Protein AF-A0A4Z2EQX3-F1 (afdb_monomer_lite)

pLDDT: mean 71.41, std 21.27, range [35.94, 96.69]

Foldseek 3Di:
DDDDDDDDDDDDDDDDDDDDDDDPDDDDPPPPPDDPPPCPPDDDDDPVRCVVVVVVVVVVAWDQDPVDRDIDHDDDDPDVVVVVVVD

Structure (mmCIF, N/CA/C/O backbone):
data_AF-A0A4Z2EQX3-F1
#
_entry.id   AF-A0A4Z2EQX3-F1
#
loop_
_atom_site.group_PDB
_atom_site.id
_atom_site.type_symbol
_atom_site.label_atom_id
_atom_site.label_alt_id
_atom_site.label_comp_id
_atom_site.label_asym_id
_atom_site.label_entity_id
_atom_site.label_seq_id
_atom_site.pdbx_PDB_ins_code
_atom_site.Cartn_x
_atom_site.Cartn_y
_atom_site.Cartn_z
_atom_site.occupancy
_atom_site.B_iso_or_equiv
_atom_site.auth_seq_id
_atom_site.auth_comp_id
_atom_site.auth_asym_id
_atom_site.auth_atom_id
_atom_site.pdbx_PDB_model_num
ATOM 1 N N . MET A 1 1 ? -29.201 53.217 30.768 1.00 42.31 1 MET A N 1
ATOM 2 C CA . MET A 1 1 ? -28.243 52.291 31.413 1.00 42.31 1 MET A CA 1
ATOM 3 C C . MET A 1 1 ? -27.336 51.770 30.314 1.00 42.31 1 MET A C 1
ATOM 5 O O . MET A 1 1 ? -27.848 51.126 29.410 1.00 42.31 1 MET A O 1
ATOM 9 N N . SER A 1 2 ? -26.052 52.128 30.324 1.00 41.41 2 SER A N 1
ATOM 10 C CA . SER A 1 2 ? -25.144 51.893 29.190 1.00 41.41 2 SER A CA 1
ATOM 11 C C . SER A 1 2 ? -24.113 50.821 29.544 1.00 41.41 2 SER A C 1
ATOM 13 O O . SER A 1 2 ? -23.400 50.971 30.533 1.00 41.41 2 SER A O 1
ATOM 15 N N . GLY A 1 3 ? -24.053 49.743 28.757 1.00 47.56 3 GLY A N 1
ATOM 16 C CA . GLY A 1 3 ? -23.067 48.667 28.911 1.00 47.56 3 GLY A CA 1
ATOM 17 C C . GLY A 1 3 ? -21.718 49.038 28.288 1.00 47.56 3 GLY A C 1
ATOM 18 O O . GLY A 1 3 ? -21.674 49.645 27.220 1.00 47.56 3 GLY A O 1
ATOM 19 N N . LEU A 1 4 ? -20.625 48.702 28.973 1.00 53.34 4 LEU A N 1
ATOM 20 C CA . LEU A 1 4 ? -19.269 49.158 28.652 1.00 53.34 4 LEU A CA 1
ATOM 21 C C . LEU A 1 4 ? -18.586 48.326 27.553 1.00 53.34 4 LEU A C 1
ATOM 23 O O . LEU A 1 4 ? -18.627 47.098 27.576 1.00 53.34 4 LEU A O 1
ATOM 27 N N . MET A 1 5 ? -17.855 49.004 26.661 1.00 44.62 5 MET A N 1
ATOM 28 C CA . MET A 1 5 ? -16.769 48.391 25.887 1.00 44.62 5 MET A CA 1
ATOM 29 C C . MET A 1 5 ? -15.493 48.368 26.738 1.00 44.62 5 MET A C 1
ATOM 31 O O . MET A 1 5 ? -15.164 49.372 27.370 1.00 44.62 5 MET A O 1
ATOM 35 N N . PHE A 1 6 ? -14.728 47.275 26.691 1.00 35.94 6 PHE A N 1
ATOM 36 C CA . PHE A 1 6 ? -13.406 47.192 27.319 1.00 35.94 6 PHE A CA 1
ATOM 37 C C . PHE A 1 6 ? -12.331 46.819 26.294 1.00 35.94 6 PHE A C 1
ATOM 39 O O . PHE A 1 6 ? -12.271 45.690 25.812 1.00 35.94 6 PHE A O 1
ATOM 46 N N . SER A 1 7 ? -11.454 47.776 25.991 1.00 48.59 7 SER A N 1
ATOM 47 C CA . SER A 1 7 ? -10.266 47.569 25.157 1.00 48.59 7 SER A CA 1
ATOM 48 C C . SER A 1 7 ? -9.067 47.192 26.025 1.00 48.59 7 SER A C 1
ATOM 50 O O . SER A 1 7 ? -8.549 48.030 26.763 1.00 48.59 7 SER A O 1
ATOM 52 N N . ALA A 1 8 ? -8.569 45.962 25.900 1.00 43.03 8 ALA A N 1
ATOM 53 C CA . ALA A 1 8 ? -7.342 45.533 26.568 1.00 43.03 8 ALA A CA 1
ATOM 54 C C . ALA A 1 8 ? -6.097 45.964 25.771 1.00 43.03 8 ALA A C 1
ATOM 56 O O . ALA A 1 8 ? -5.574 45.220 24.943 1.00 43.03 8 ALA A O 1
ATOM 57 N N . ARG A 1 9 ? -5.596 47.178 26.034 1.00 43.72 9 ARG A N 1
ATOM 58 C CA . ARG A 1 9 ? -4.260 47.610 25.594 1.00 43.72 9 ARG A CA 1
ATOM 59 C C . ARG A 1 9 ? -3.261 47.332 26.719 1.00 43.72 9 ARG A C 1
ATOM 61 O O . ARG A 1 9 ? -3.102 48.160 27.609 1.00 43.72 9 ARG A O 1
ATOM 68 N N . THR A 1 10 ? -2.584 46.188 26.672 1.00 41.56 10 THR A N 1
ATOM 69 C CA . THR A 1 10 ? -1.402 45.932 27.510 1.00 41.56 10 THR A CA 1
ATOM 70 C C . THR A 1 10 ? -0.137 46.205 26.696 1.00 41.56 10 THR A C 1
ATOM 72 O O . THR A 1 10 ? 0.001 45.767 25.556 1.00 41.56 10 THR A O 1
ATOM 75 N N . SER A 1 11 ? 0.737 47.031 27.265 1.00 36.56 11 SER A N 1
ATOM 76 C CA . SER A 1 11 ? 1.952 47.563 26.654 1.00 36.56 11 SER A CA 1
ATOM 77 C C . SER A 1 11 ? 3.125 47.229 27.565 1.00 36.56 11 SER A C 1
ATOM 79 O O . SER A 1 11 ? 3.143 47.675 28.711 1.00 36.56 11 SER A O 1
ATOM 81 N N . SER A 1 12 ? 4.135 46.536 27.042 1.00 43.66 12 SER A N 1
ATOM 82 C CA . SER A 1 12 ? 5.420 46.331 27.716 1.00 43.66 12 SER A CA 1
ATOM 83 C C . SER A 1 12 ? 6.573 46.781 26.814 1.00 43.66 12 SER A C 1
ATOM 85 O O . SER A 1 12 ? 7.225 45.980 26.149 1.00 43.66 12 SER A O 1
ATOM 87 N N . SER A 1 13 ? 6.803 48.094 26.790 1.00 45.16 13 SER A N 1
ATOM 88 C CA . SER A 1 13 ? 8.002 48.731 26.231 1.00 45.16 13 SER A CA 1
ATOM 89 C C . SER A 1 13 ? 9.165 48.639 27.220 1.00 45.16 13 SER A C 1
ATOM 91 O O . SER A 1 13 ? 8.990 49.146 28.319 1.00 45.16 13 SER A O 1
ATOM 93 N N . TRP A 1 14 ? 10.339 48.146 26.803 1.00 44.56 14 TRP A N 1
ATOM 94 C CA . TRP A 1 14 ? 11.689 48.445 27.342 1.00 44.56 14 TRP A CA 1
ATOM 95 C C . TRP A 1 14 ? 12.745 48.052 26.262 1.00 44.56 14 TRP A C 1
ATOM 97 O O . TRP A 1 14 ? 12.405 47.294 25.355 1.00 44.56 14 TRP A O 1
ATOM 107 N N . PRO A 1 15 ? 13.979 48.600 26.240 1.00 48.06 15 PRO A N 1
ATOM 108 C CA . PRO A 1 15 ? 14.222 49.947 25.730 1.00 48.06 15 PRO A CA 1
ATOM 109 C C . PRO A 1 15 ? 15.326 50.019 24.647 1.00 48.06 15 PRO A C 1
ATOM 111 O O . PRO A 1 15 ? 16.035 49.065 24.338 1.00 48.06 15 PRO A O 1
ATOM 114 N N . LEU A 1 16 ? 15.490 51.214 24.077 1.00 44.06 16 LEU A N 1
ATOM 115 C CA . LEU A 1 16 ? 16.390 51.518 22.963 1.00 44.06 16 LEU A CA 1
ATOM 116 C C . LEU A 1 16 ? 17.885 51.538 23.377 1.00 44.06 16 LEU A C 1
ATOM 118 O O . LEU A 1 16 ? 18.329 52.472 24.043 1.00 44.06 16 LEU A O 1
ATOM 122 N N . GLY A 1 17 ? 18.683 50.562 22.929 1.00 44.69 17 GLY A N 1
ATOM 123 C CA . GLY A 1 17 ? 20.144 50.529 23.120 1.00 44.69 17 GLY A CA 1
ATOM 124 C C . GLY A 1 17 ? 20.915 51.231 21.992 1.00 44.69 17 GLY A C 1
ATOM 125 O O . GLY A 1 17 ? 20.850 50.812 20.839 1.00 44.69 17 GLY A O 1
ATOM 126 N N . ARG A 1 18 ? 21.648 52.308 22.305 1.00 47.03 18 ARG A N 1
ATOM 127 C CA . ARG A 1 18 ? 22.341 53.177 21.328 1.00 47.03 18 ARG A CA 1
ATOM 128 C C . ARG A 1 18 ? 23.606 53.788 21.942 1.00 47.03 18 ARG A C 1
ATOM 130 O O . ARG A 1 18 ? 23.536 54.219 23.084 1.00 47.03 18 ARG A O 1
ATOM 137 N N . LEU A 1 19 ? 24.750 53.932 21.266 1.00 47.25 19 LEU A N 1
ATOM 138 C CA . LEU A 1 19 ? 25.249 53.455 19.955 1.00 47.25 19 LEU A CA 1
ATOM 139 C C . LEU A 1 19 ? 26.712 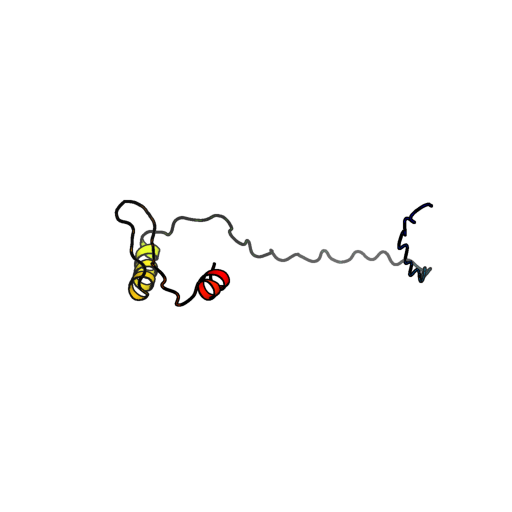52.993 20.156 1.00 47.25 19 LEU A C 1
ATOM 141 O O . LEU A 1 19 ? 27.294 53.378 21.166 1.00 47.25 19 LEU A O 1
ATOM 145 N N . LEU A 1 20 ? 27.345 52.341 19.160 1.00 44.78 20 LEU A N 1
ATOM 146 C CA . LEU A 1 20 ? 28.593 52.846 18.531 1.00 44.78 20 LEU A CA 1
ATOM 147 C C . LEU A 1 20 ? 29.225 51.900 17.479 1.00 44.78 20 LEU A C 1
ATOM 149 O O . LEU A 1 20 ? 29.448 50.723 17.722 1.00 44.78 20 LEU A O 1
ATOM 153 N N . ARG A 1 21 ? 29.678 52.525 16.378 1.00 42.28 21 ARG A N 1
ATOM 154 C CA . ARG A 1 21 ? 30.978 52.278 15.711 1.00 42.28 21 ARG A CA 1
ATOM 155 C C . ARG A 1 21 ? 31.194 50.997 14.875 1.00 42.28 21 ARG A C 1
ATOM 157 O O . ARG A 1 21 ? 31.933 50.101 15.252 1.00 42.28 21 ARG A O 1
ATOM 164 N N . ARG A 1 22 ? 30.757 51.096 13.612 1.00 44.53 22 ARG A N 1
ATOM 165 C CA . ARG A 1 22 ? 31.627 51.055 12.408 1.00 44.53 22 ARG A CA 1
ATOM 166 C C . ARG A 1 22 ? 32.786 50.034 12.415 1.00 44.53 22 ARG A C 1
ATOM 168 O O . ARG A 1 22 ? 33.911 50.374 12.779 1.00 44.53 22 ARG A O 1
ATOM 175 N N . SER A 1 23 ? 32.546 48.893 11.776 1.00 50.50 23 SER A N 1
ATOM 176 C CA . SER A 1 23 ? 33.562 48.113 11.055 1.00 50.50 23 SER A CA 1
ATOM 177 C C . SER A 1 23 ? 32.923 47.411 9.851 1.00 50.50 23 SER A C 1
ATOM 179 O O . SER A 1 23 ? 32.367 46.323 9.945 1.00 50.50 23 SER A O 1
ATOM 181 N N . SER A 1 24 ? 32.994 48.060 8.689 1.00 54.44 24 SER A N 1
ATOM 182 C CA . SER A 1 24 ? 32.665 47.451 7.400 1.00 54.44 24 SER A CA 1
ATOM 183 C C . SER A 1 24 ? 33.790 46.498 6.986 1.00 54.44 24 SER A C 1
ATOM 185 O O . SER A 1 24 ? 34.734 46.908 6.312 1.00 54.44 24 SER A O 1
ATOM 187 N N . ALA A 1 25 ? 33.697 45.242 7.416 1.00 57.38 25 ALA A N 1
ATOM 188 C CA . ALA A 1 25 ? 34.471 44.138 6.864 1.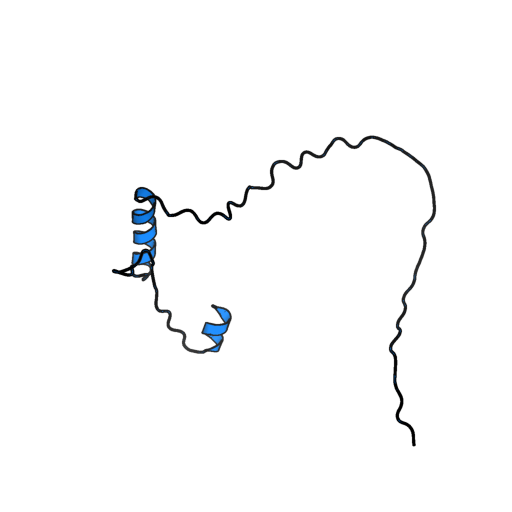00 57.38 25 ALA A CA 1
ATOM 189 C C . ALA A 1 25 ? 33.540 43.307 5.964 1.00 57.38 25 ALA A C 1
ATOM 191 O O . ALA A 1 25 ? 32.443 42.961 6.414 1.00 57.38 25 ALA A O 1
ATOM 192 N N . PRO A 1 26 ? 33.917 42.994 4.711 1.00 51.47 26 PRO A N 1
ATOM 193 C CA . PRO A 1 26 ? 33.131 42.079 3.900 1.00 51.47 26 PRO A CA 1
ATOM 194 C C . PRO A 1 26 ? 33.213 40.690 4.534 1.00 51.47 26 PRO A C 1
ATOM 196 O O . PRO A 1 26 ? 34.281 40.080 4.581 1.00 51.47 26 PRO A O 1
ATOM 199 N N . LEU A 1 27 ? 32.081 40.198 5.040 1.00 55.44 27 LEU A N 1
ATOM 200 C CA . LEU A 1 27 ? 31.952 38.786 5.378 1.00 55.44 27 LEU A CA 1
ATOM 201 C C . LEU A 1 27 ? 32.215 37.978 4.096 1.00 55.44 27 LEU A C 1
ATOM 203 O O . LEU A 1 27 ? 31.711 38.372 3.037 1.00 55.44 27 LEU A O 1
ATOM 207 N N . PRO A 1 28 ? 32.981 36.872 4.149 1.00 53.16 28 PRO A N 1
ATOM 208 C CA . PRO A 1 28 ? 33.039 35.972 3.008 1.00 53.16 28 PRO A CA 1
ATOM 209 C C . PRO A 1 28 ? 31.606 35.523 2.699 1.00 53.16 28 PRO A C 1
ATOM 211 O O . PRO A 1 28 ? 30.831 35.318 3.641 1.00 53.16 28 PRO A O 1
ATOM 214 N N . PRO A 1 29 ? 31.219 35.368 1.420 1.00 54.81 29 PRO A N 1
ATOM 215 C CA . PRO A 1 29 ? 29.935 34.771 1.113 1.00 54.81 29 PRO A CA 1
ATOM 216 C C . PRO A 1 29 ? 29.938 33.383 1.743 1.00 54.81 29 PRO A C 1
ATOM 218 O O . PRO A 1 29 ? 30.716 32.514 1.340 1.00 54.81 29 PRO A O 1
ATOM 221 N N . LEU A 1 30 ? 29.090 33.194 2.757 1.00 50.28 30 LEU A N 1
ATOM 222 C CA . LEU A 1 30 ? 28.737 31.865 3.216 1.00 50.28 30 LEU A CA 1
ATOM 223 C C . LEU A 1 30 ? 28.194 31.162 1.979 1.00 50.28 30 LEU A C 1
ATOM 225 O O . LEU A 1 30 ? 27.116 31.506 1.490 1.00 50.28 30 LEU A O 1
ATOM 229 N N . ARG A 1 31 ? 28.985 30.230 1.438 1.00 52.69 31 ARG A N 1
ATOM 230 C CA . ARG A 1 31 ? 28.470 29.252 0.494 1.00 52.69 31 ARG A CA 1
ATOM 231 C C . ARG A 1 31 ? 27.322 28.587 1.230 1.00 52.69 31 ARG A C 1
ATOM 233 O O . ARG A 1 31 ? 27.534 27.861 2.196 1.00 52.69 31 ARG A O 1
ATOM 240 N N . ILE A 1 32 ? 26.105 28.901 0.800 1.00 56.72 32 ILE A N 1
ATOM 241 C CA . ILE A 1 32 ? 24.961 28.048 1.065 1.00 56.72 32 ILE A CA 1
ATOM 242 C C . ILE A 1 32 ? 25.239 26.829 0.197 1.00 56.72 32 ILE A C 1
ATOM 244 O O . ILE A 1 32 ? 24.842 26.778 -0.968 1.00 56.72 32 ILE A O 1
ATOM 248 N N . ASP A 1 33 ? 26.049 25.920 0.745 1.00 51.97 33 ASP A N 1
ATOM 249 C CA . ASP A 1 33 ? 26.274 24.614 0.156 1.00 51.97 33 ASP A CA 1
ATOM 250 C C . ASP A 1 33 ? 24.899 24.008 -0.067 1.00 51.97 33 ASP A C 1
ATOM 252 O O . ASP A 1 33 ? 24.036 24.056 0.814 1.00 51.97 33 ASP A O 1
ATOM 256 N N . HIS A 1 34 ? 24.697 23.576 -1.309 1.00 58.66 34 HIS A N 1
ATOM 257 C CA . HIS A 1 34 ? 23.407 23.292 -1.912 1.00 58.66 34 HIS A CA 1
ATOM 258 C C . HIS A 1 34 ? 22.432 22.691 -0.901 1.00 58.66 34 HIS A C 1
ATOM 260 O O . HIS A 1 34 ? 22.610 21.549 -0.471 1.00 58.66 34 HIS A O 1
ATOM 266 N N . ALA A 1 35 ? 21.390 23.460 -0.549 1.00 60.16 35 ALA A N 1
ATOM 267 C CA . ALA A 1 35 ? 20.233 22.895 0.129 1.00 60.16 35 ALA A CA 1
ATOM 268 C C . ALA A 1 35 ? 19.844 21.635 -0.656 1.00 60.16 35 ALA A C 1
ATOM 270 O O . ALA A 1 35 ? 19.782 21.720 -1.891 1.00 60.16 35 ALA A O 1
ATOM 271 N N . PRO A 1 36 ? 19.675 20.472 0.004 1.00 59.94 36 PRO A N 1
ATOM 272 C CA . PRO A 1 36 ? 19.408 19.237 -0.710 1.00 59.94 36 PRO A CA 1
ATOM 273 C C . PRO A 1 36 ? 18.202 19.497 -1.596 1.00 59.94 36 PRO A C 1
ATOM 275 O O . PRO A 1 36 ? 17.166 19.945 -1.100 1.00 59.94 36 PRO A O 1
ATOM 278 N N . ASN A 1 37 ? 18.363 19.282 -2.904 1.00 56.34 37 ASN A N 1
ATOM 279 C CA . ASN A 1 37 ? 17.254 19.388 -3.834 1.00 56.34 37 ASN A CA 1
ATOM 280 C C . ASN A 1 37 ? 16.269 18.285 -3.447 1.00 56.34 37 ASN A C 1
ATOM 282 O O . ASN A 1 37 ? 16.425 17.133 -3.854 1.00 56.34 37 ASN A O 1
ATOM 286 N N . MET A 1 38 ? 15.320 18.625 -2.576 1.00 62.69 38 MET A N 1
ATOM 287 C CA . MET A 1 38 ? 14.253 17.740 -2.153 1.00 62.69 38 MET A CA 1
ATOM 288 C C . MET A 1 38 ? 13.339 17.621 -3.357 1.00 62.69 38 MET A C 1
ATOM 290 O O . MET A 1 38 ? 12.412 18.416 -3.512 1.00 62.69 38 MET A O 1
ATOM 294 N N . SER A 1 39 ? 13.701 16.679 -4.234 1.00 58.75 39 SER A N 1
ATOM 295 C CA . SER A 1 39 ? 13.051 16.374 -5.502 1.00 58.75 39 SER A CA 1
ATOM 296 C C . SER A 1 39 ? 11.574 16.123 -5.244 1.00 58.75 39 SER A C 1
ATOM 298 O O . SER A 1 39 ? 11.157 15.003 -4.966 1.00 58.75 39 SER A O 1
ATOM 300 N N . SER A 1 40 ? 10.803 17.206 -5.287 1.00 60.12 40 SER A N 1
ATOM 301 C CA . SER A 1 40 ? 9.361 17.213 -5.048 1.00 60.12 40 SER A CA 1
ATOM 302 C C . SER A 1 40 ? 8.604 16.755 -6.295 1.00 60.12 40 SER A C 1
ATOM 304 O O . SER A 1 40 ? 7.396 16.544 -6.247 1.00 60.12 40 SER A O 1
ATOM 306 N N . ASP A 1 41 ? 9.334 16.556 -7.394 1.00 69.00 41 ASP A N 1
ATOM 307 C CA . ASP A 1 41 ? 8.864 15.914 -8.605 1.00 69.00 41 ASP A CA 1
ATOM 308 C C . ASP A 1 41 ? 8.633 14.424 -8.327 1.00 69.00 41 ASP A C 1
ATOM 310 O O . ASP A 1 41 ? 9.565 13.620 -8.196 1.00 69.00 41 ASP A O 1
ATOM 314 N N . SER A 1 42 ? 7.354 14.064 -8.234 1.00 71.44 42 SER A N 1
ATOM 315 C CA . SER A 1 42 ? 6.888 12.684 -8.183 1.00 71.44 42 SER A CA 1
ATOM 316 C C . SER A 1 42 ? 7.246 11.977 -9.491 1.00 71.44 42 SER A C 1
ATOM 318 O O . SER A 1 42 ? 6.559 12.133 -10.504 1.00 71.44 42 SER A O 1
ATOM 320 N N . HIS A 1 43 ? 8.331 11.209 -9.478 1.00 78.62 43 HIS A N 1
ATOM 321 C CA . HIS A 1 43 ? 8.715 10.357 -10.595 1.00 78.62 43 HIS A CA 1
ATOM 322 C C . HIS A 1 43 ? 7.955 9.029 -10.529 1.00 78.62 43 HIS A C 1
ATOM 324 O O . HIS A 1 43 ? 7.760 8.460 -9.455 1.00 78.62 43 HIS A O 1
ATOM 330 N N . TRP A 1 44 ? 7.549 8.516 -11.690 1.00 81.06 44 TRP A N 1
ATOM 331 C CA . TRP A 1 44 ? 7.089 7.135 -11.801 1.00 81.06 44 TRP A CA 1
ATOM 332 C C . TRP A 1 44 ? 8.233 6.189 -11.433 1.00 81.06 44 TRP A C 1
ATOM 334 O O . TRP A 1 44 ? 9.374 6.406 -11.850 1.00 81.06 44 TRP A O 1
ATOM 344 N N . LEU A 1 45 ? 7.932 5.140 -10.665 1.00 81.38 45 LEU A N 1
ATOM 345 C CA . LEU A 1 45 ? 8.924 4.121 -10.331 1.00 81.38 45 LEU A CA 1
ATOM 346 C C . LEU A 1 45 ? 9.385 3.404 -11.612 1.00 81.38 45 LEU A C 1
ATOM 348 O O . LEU A 1 45 ? 8.535 2.923 -12.369 1.00 81.38 45 LEU A O 1
ATOM 352 N N . PRO A 1 46 ? 10.703 3.286 -11.863 1.00 83.69 46 PRO A N 1
ATOM 353 C CA . PRO A 1 46 ? 11.214 2.458 -12.947 1.00 83.69 46 PRO A CA 1
ATOM 354 C C . PRO A 1 46 ? 10.722 1.007 -12.800 1.00 83.69 46 PRO A C 1
ATOM 356 O O . PRO A 1 46 ? 10.665 0.509 -11.673 1.00 83.69 46 PRO A O 1
ATOM 359 N N . PRO A 1 47 ? 10.428 0.282 -13.899 1.00 77.62 47 PRO A N 1
ATOM 360 C CA . PRO A 1 47 ? 9.919 -1.090 -13.818 1.00 77.62 47 PRO A CA 1
ATOM 361 C C . PRO A 1 47 ? 10.798 -2.041 -12.990 1.00 77.62 47 PRO A C 1
ATOM 363 O O . PRO A 1 47 ? 10.276 -2.891 -12.281 1.00 77.62 47 PRO A O 1
ATOM 366 N N . ALA A 1 48 ? 12.124 -1.859 -13.020 1.00 81.50 48 ALA A N 1
ATOM 367 C CA . ALA A 1 48 ? 13.065 -2.671 -12.247 1.00 81.50 48 ALA A CA 1
ATOM 368 C C . ALA A 1 48 ? 12.960 -2.450 -10.723 1.00 81.50 48 ALA A C 1
ATOM 370 O O . ALA A 1 48 ? 13.047 -3.405 -9.953 1.00 81.50 48 ALA A O 1
ATOM 371 N N . ASP A 1 49 ? 12.743 -1.207 -10.284 1.00 83.56 49 ASP A N 1
ATOM 372 C CA . ASP A 1 49 ? 12.632 -0.867 -8.859 1.00 83.56 49 ASP A CA 1
ATOM 373 C C . ASP A 1 49 ? 11.218 -1.128 -8.317 1.00 83.56 49 ASP A C 1
ATOM 375 O O . ASP A 1 49 ? 11.042 -1.383 -7.120 1.00 83.56 49 ASP A O 1
ATOM 379 N N . ARG A 1 50 ? 10.215 -1.091 -9.208 1.00 88.00 50 ARG A N 1
ATOM 380 C CA . ARG A 1 50 ? 8.809 -1.393 -8.922 1.00 88.00 50 ARG A CA 1
ATOM 381 C C . ARG A 1 50 ? 8.658 -2.778 -8.302 1.00 88.00 50 ARG A C 1
ATOM 383 O O . ARG A 1 50 ? 8.136 -2.875 -7.197 1.00 88.00 50 ARG A O 1
ATOM 390 N N . ASP A 1 51 ? 9.129 -3.830 -8.971 1.00 85.69 51 ASP A N 1
ATOM 391 C CA . ASP A 1 51 ? 8.857 -5.216 -8.560 1.00 85.69 51 ASP A CA 1
ATOM 392 C C . ASP A 1 51 ? 9.392 -5.525 -7.154 1.00 85.69 51 ASP A C 1
ATOM 394 O O . ASP A 1 51 ? 8.693 -6.126 -6.333 1.00 85.69 51 ASP A O 1
ATOM 398 N N . GLN A 1 52 ? 10.600 -5.049 -6.840 1.00 87.06 52 GLN A N 1
ATOM 399 C CA . GLN A 1 52 ? 11.224 -5.236 -5.530 1.00 87.06 52 GLN A CA 1
ATOM 400 C C . GLN A 1 52 ? 10.470 -4.489 -4.414 1.00 87.06 52 GLN A C 1
ATOM 402 O O . GLN A 1 52 ? 10.268 -5.040 -3.327 1.00 87.06 52 GLN A O 1
ATOM 407 N N . GLN A 1 53 ? 10.025 -3.254 -4.669 1.00 85.81 53 GLN A N 1
ATOM 408 C CA . GLN A 1 53 ? 9.265 -2.462 -3.694 1.00 85.81 53 GLN A CA 1
ATOM 409 C C . GLN A 1 53 ? 7.840 -3.001 -3.510 1.00 85.81 53 GLN A C 1
ATOM 411 O O . GLN A 1 53 ? 7.391 -3.206 -2.379 1.00 85.81 53 GLN A O 1
ATOM 416 N N . VAL A 1 54 ? 7.152 -3.309 -4.61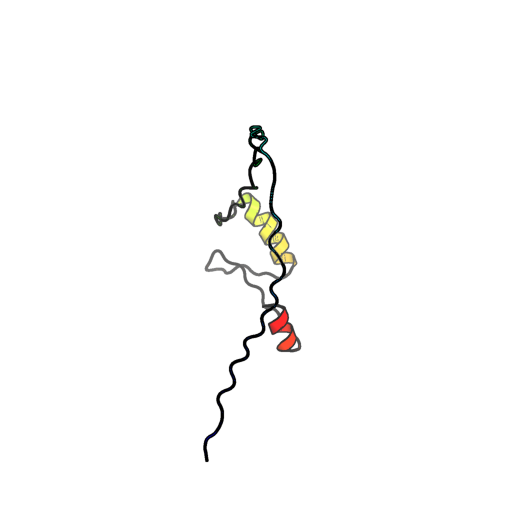1 1.00 89.38 54 VAL A N 1
ATOM 417 C CA . VAL A 1 54 ? 5.803 -3.890 -4.615 1.00 89.38 54 VAL A CA 1
ATOM 418 C C . VAL A 1 54 ? 5.800 -5.261 -3.940 1.00 89.38 54 VAL A C 1
ATOM 420 O O . VAL A 1 54 ? 4.889 -5.545 -3.169 1.00 89.38 54 VAL A O 1
ATOM 423 N N . MET A 1 55 ? 6.835 -6.092 -4.112 1.00 90.94 55 MET A N 1
ATOM 424 C CA . MET A 1 55 ? 6.972 -7.350 -3.367 1.00 90.94 55 MET A CA 1
ATOM 425 C C . MET A 1 55 ? 6.980 -7.136 -1.843 1.00 90.94 55 MET A C 1
ATOM 427 O O . MET A 1 55 ? 6.261 -7.841 -1.130 1.00 90.94 55 MET A O 1
ATOM 431 N N . GLY A 1 56 ? 7.729 -6.149 -1.339 1.00 92.69 56 GLY A N 1
ATOM 432 C CA . GLY A 1 56 ? 7.733 -5.804 0.089 1.00 92.69 56 GLY A CA 1
ATOM 433 C C . GLY A 1 56 ? 6.377 -5.280 0.578 1.00 92.69 56 GLY A C 1
ATOM 434 O O . GLY A 1 56 ? 5.899 -5.663 1.649 1.00 92.69 56 GLY A O 1
ATOM 435 N N . LEU A 1 57 ? 5.709 -4.461 -0.236 1.00 93.94 57 LEU A N 1
ATOM 436 C CA . LEU A 1 57 ? 4.378 -3.935 0.072 1.00 93.94 57 LEU A CA 1
ATOM 437 C C . LEU A 1 57 ? 3.333 -5.064 0.107 1.00 93.94 57 LEU A C 1
ATOM 439 O O . LEU A 1 57 ? 2.608 -5.170 1.101 1.00 93.94 57 LEU A O 1
ATOM 443 N N . ARG A 1 58 ? 3.336 -5.978 -0.874 1.00 92.56 58 ARG A N 1
ATOM 444 C CA . ARG A 1 58 ? 2.496 -7.191 -0.898 1.00 92.56 58 ARG A CA 1
ATOM 445 C C . ARG A 1 58 ? 2.711 -8.074 0.331 1.00 92.56 58 ARG A C 1
ATOM 447 O O . ARG A 1 58 ? 1.738 -8.475 0.962 1.00 92.56 58 ARG A O 1
ATOM 454 N N . ALA A 1 59 ? 3.960 -8.294 0.749 1.00 93.44 59 ALA A N 1
ATOM 455 C CA . ALA A 1 59 ? 4.268 -9.050 1.970 1.00 93.44 59 ALA A CA 1
ATOM 456 C C . ALA A 1 59 ? 3.690 -8.408 3.250 1.00 93.44 59 ALA A C 1
ATOM 458 O O . ALA A 1 59 ? 3.353 -9.111 4.199 1.00 93.44 59 ALA A O 1
ATOM 459 N N . SER A 1 60 ? 3.523 -7.081 3.269 1.00 94.31 60 SER A N 1
ATOM 460 C CA . SER A 1 60 ? 2.861 -6.359 4.366 1.00 94.31 60 SER A CA 1
ATOM 461 C C . SER A 1 60 ? 1.338 -6.202 4.197 1.00 94.31 60 SER A C 1
ATOM 463 O O . SER A 1 60 ? 0.709 -5.518 5.008 1.00 94.31 60 SER A O 1
ATOM 465 N N . GLY A 1 61 ? 0.732 -6.814 3.174 1.00 94.19 61 GLY A N 1
ATOM 466 C CA . GLY A 1 61 ? -0.715 -6.806 2.932 1.00 94.19 61 GLY A CA 1
ATOM 467 C C . GLY A 1 61 ? -1.247 -5.627 2.109 1.00 94.19 61 GLY A C 1
ATOM 468 O O . GLY A 1 61 ? -2.414 -5.280 2.262 1.00 94.19 61 GLY A O 1
ATOM 469 N N . TRP A 1 62 ? -0.419 -4.987 1.277 1.00 96.69 62 TRP A N 1
ATOM 470 C CA . TRP A 1 62 ? -0.921 -4.141 0.182 1.00 96.69 62 TRP A CA 1
ATOM 471 C C . TRP A 1 62 ? -1.294 -4.997 -1.032 1.00 96.69 62 TRP A C 1
ATOM 473 O O . TRP A 1 62 ? -0.695 -6.045 -1.268 1.00 96.69 62 TRP A O 1
ATOM 483 N N . VAL A 1 63 ? -2.258 -4.531 -1.820 1.00 94.62 63 VAL A N 1
ATOM 484 C CA . VAL A 1 63 ? -2.776 -5.215 -3.010 1.00 94.62 63 VAL A CA 1
ATOM 485 C C . VAL A 1 63 ? -2.723 -4.256 -4.199 1.00 94.62 63 VAL A C 1
ATOM 487 O O . VAL A 1 63 ? -3.026 -3.072 -4.057 1.00 94.62 63 VAL A O 1
ATOM 490 N N . GLU A 1 64 ? -2.307 -4.749 -5.363 1.00 93.06 64 GLU A N 1
ATOM 491 C CA . GLU A 1 64 ? -2.290 -3.983 -6.616 1.00 93.06 64 GLU A CA 1
ATOM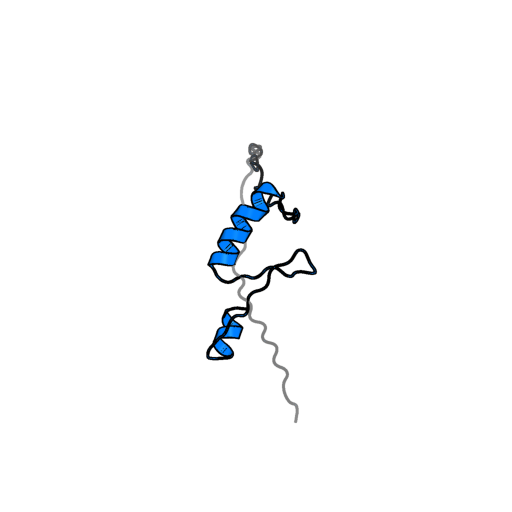 492 C C . GLU A 1 64 ? -3.705 -3.838 -7.192 1.00 93.06 64 GLU A C 1
ATOM 494 O O . GLU A 1 64 ? -4.522 -4.753 -7.099 1.00 93.06 64 GLU A O 1
ATOM 499 N N . VAL A 1 65 ? -4.006 -2.679 -7.780 1.00 93.12 65 VAL A N 1
ATOM 500 C CA . VAL A 1 65 ? -5.294 -2.416 -8.433 1.00 93.12 65 VAL A CA 1
ATOM 501 C C . VAL A 1 65 ? -5.210 -2.862 -9.893 1.00 93.12 65 VAL A C 1
ATOM 503 O O . VAL A 1 65 ? -4.483 -2.262 -10.671 1.00 93.12 65 VAL A O 1
ATOM 506 N N . GLU A 1 66 ? -5.977 -3.878 -10.294 1.00 88.62 66 GLU A N 1
ATOM 507 C CA . GLU A 1 66 ? -5.874 -4.482 -11.640 1.00 88.62 66 GLU A CA 1
ATOM 508 C C . GLU A 1 66 ? -6.051 -3.475 -12.796 1.00 88.62 66 GLU A C 1
ATOM 510 O O . GLU A 1 66 ? -5.422 -3.605 -13.843 1.00 88.62 66 GLU A O 1
ATOM 515 N N . GLU A 1 67 ? -6.880 -2.444 -12.605 1.00 91.81 67 GLU A N 1
ATOM 516 C CA . GLU A 1 67 ? -7.213 -1.450 -13.636 1.00 91.81 67 GLU A CA 1
ATOM 517 C C . GLU A 1 67 ? -6.336 -0.181 -13.616 1.00 91.81 67 GLU A C 1
ATOM 519 O O . GLU A 1 67 ? -6.538 0.713 -14.444 1.00 91.81 67 GLU A O 1
ATOM 524 N N . ARG A 1 68 ? -5.425 -0.013 -12.642 1.00 91.50 68 ARG A N 1
ATOM 525 C CA . ARG A 1 68 ? -4.712 1.262 -12.415 1.00 91.50 68 ARG A CA 1
ATOM 526 C C . ARG A 1 68 ? -3.304 1.046 -1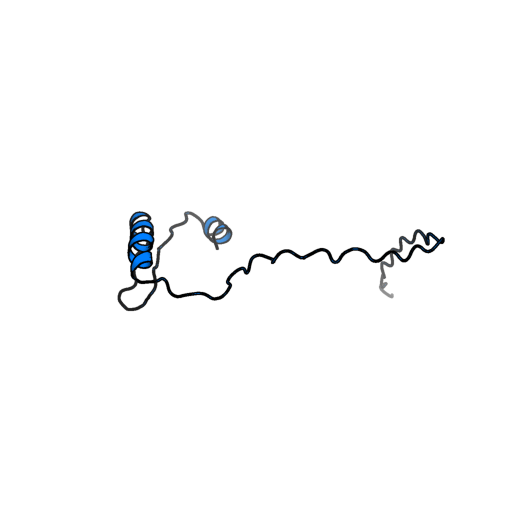1.886 1.00 91.50 68 ARG A C 1
ATOM 528 O O . ARG A 1 68 ? -3.072 0.144 -11.096 1.00 91.50 68 ARG A O 1
ATOM 535 N N . ASP A 1 69 ? -2.389 1.962 -12.201 1.00 89.25 69 ASP A N 1
ATOM 536 C CA . ASP A 1 69 ? -1.086 1.983 -11.532 1.00 89.25 69 ASP A CA 1
ATOM 537 C C . ASP A 1 69 ? -1.203 2.544 -10.101 1.00 89.25 69 ASP A C 1
ATOM 539 O O . ASP A 1 69 ? -0.920 3.712 -9.828 1.00 89.25 69 ASP A O 1
ATOM 543 N N . ALA A 1 70 ? -1.744 1.718 -9.207 1.00 91.50 70 ALA A N 1
ATOM 544 C CA . ALA A 1 70 ? -2.020 2.036 -7.817 1.00 91.50 70 ALA A CA 1
ATOM 545 C C . ALA A 1 70 ? -2.007 0.768 -6.950 1.00 91.50 70 ALA A C 1
ATOM 547 O O . ALA A 1 70 ? -2.239 -0.347 -7.420 1.00 91.50 70 ALA A O 1
ATOM 548 N N . ILE A 1 71 ? -1.801 0.967 -5.651 1.00 93.94 71 ILE A N 1
ATOM 549 C CA . ILE A 1 71 ? -1.949 -0.060 -4.619 1.00 93.94 71 ILE A CA 1
ATOM 550 C C . ILE A 1 71 ? -2.958 0.406 -3.571 1.00 93.94 71 ILE A C 1
ATOM 552 O O . ILE A 1 71 ? -3.079 1.603 -3.305 1.00 93.94 71 ILE A O 1
ATOM 556 N N . PHE A 1 72 ? -3.656 -0.535 -2.944 1.00 94.75 72 PHE A N 1
ATOM 557 C CA . PHE A 1 72 ? -4.551 -0.269 -1.824 1.00 94.75 72 PHE A CA 1
ATOM 558 C C . PHE A 1 72 ? -4.252 -1.192 -0.644 1.00 94.75 72 PHE A C 1
ATOM 560 O O . PHE A 1 72 ? -3.623 -2.243 -0.784 1.00 94.75 72 PHE A O 1
ATOM 567 N N . LYS A 1 73 ? -4.705 -0.785 0.540 1.00 95.69 73 LYS A N 1
ATOM 568 C CA . LYS A 1 73 ? -4.680 -1.602 1.749 1.00 95.69 73 LYS A CA 1
ATOM 569 C C . LYS A 1 73 ? -5.833 -1.198 2.651 1.00 95.69 73 LYS A C 1
ATOM 571 O O . LYS A 1 73 ? -5.955 -0.030 3.011 1.00 95.69 73 LYS A O 1
ATOM 576 N N . GLU A 1 74 ? -6.663 -2.164 3.021 1.00 94.88 74 GLU A N 1
ATOM 577 C CA . GLU A 1 74 ? -7.698 -1.948 4.026 1.00 94.88 74 GLU A CA 1
ATOM 578 C C . GLU A 1 74 ? -7.078 -2.001 5.431 1.00 94.88 74 GLU A C 1
ATOM 580 O O . GLU A 1 74 ? -6.247 -2.862 5.735 1.00 94.88 74 GLU A O 1
ATOM 585 N N . LEU A 1 75 ? -7.449 -1.047 6.286 1.00 94.69 75 LEU A N 1
ATOM 586 C CA . LEU A 1 75 ? -6.952 -0.932 7.655 1.00 94.69 75 LEU A CA 1
ATOM 587 C C . LEU A 1 75 ? -8.130 -0.942 8.627 1.00 94.69 75 LEU A C 1
ATOM 589 O O . LEU A 1 75 ? -8.952 -0.027 8.640 1.00 94.69 75 LEU A O 1
ATOM 593 N N . HIS A 1 76 ? -8.187 -1.966 9.476 1.00 94.50 76 HIS A N 1
ATOM 594 C CA . HIS A 1 76 ? -9.225 -2.092 10.494 1.00 94.50 76 HIS A CA 1
ATOM 595 C C . HIS A 1 76 ? -8.746 -1.543 11.839 1.00 94.50 76 HIS A C 1
ATOM 597 O O . HIS A 1 76 ? -7.751 -1.997 12.405 1.00 94.50 76 HIS A O 1
ATOM 603 N N . PHE A 1 77 ? -9.511 -0.601 12.384 1.00 96.44 77 PHE A N 1
ATOM 604 C CA . PHE A 1 77 ? -9.277 0.006 13.690 1.00 96.44 77 PHE A CA 1
ATOM 605 C C . PHE A 1 77 ? -10.424 -0.342 14.642 1.00 96.44 77 PHE A C 1
ATOM 607 O O . PHE A 1 77 ? -11.572 -0.471 14.222 1.00 96.44 77 PHE A O 1
ATOM 614 N N . LYS A 1 78 ? -10.137 -0.470 15.944 1.00 95.12 78 LYS A N 1
ATOM 615 C CA . LYS A 1 78 ? -11.167 -0.807 16.945 1.00 95.12 78 LYS A CA 1
ATOM 616 C C . LYS A 1 78 ? -12.075 0.374 17.277 1.00 95.12 78 LYS A C 1
ATOM 618 O O . LYS A 1 78 ? -13.203 0.168 17.712 1.00 95.12 78 LYS A O 1
ATOM 623 N N . THR A 1 79 ? -11.582 1.604 17.128 1.00 96.19 79 THR A N 1
ATOM 624 C CA . THR A 1 79 ? -12.353 2.823 17.401 1.00 96.19 79 THR A CA 1
ATOM 625 C C . THR A 1 79 ? -12.040 3.915 16.385 1.00 96.19 79 THR A C 1
ATOM 627 O O . THR A 1 79 ? -10.924 4.019 15.879 1.00 96.19 79 THR A O 1
ATOM 630 N N . PHE A 1 80 ? -13.009 4.79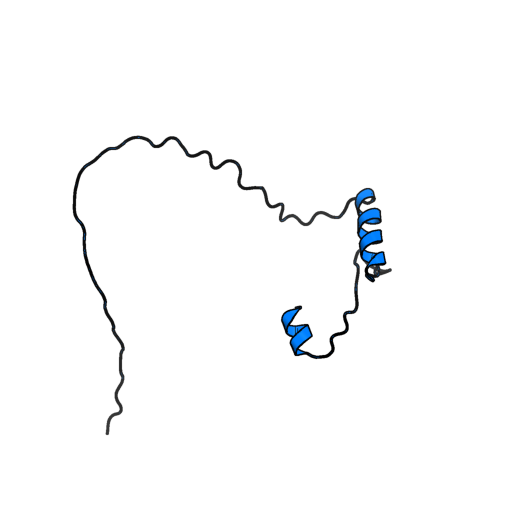8 16.144 1.00 94.88 80 PHE A N 1
ATOM 631 C CA . PHE A 1 80 ? -12.830 5.964 15.276 1.00 94.88 80 PHE A CA 1
ATOM 632 C C . PHE A 1 80 ? -11.730 6.925 15.764 1.00 94.88 80 PHE A C 1
ATOM 634 O O . PHE A 1 80 ? -11.072 7.575 14.958 1.00 94.88 80 PHE A O 1
ATOM 641 N N . ASN A 1 81 ? -11.467 6.975 17.075 1.00 94.94 81 ASN A N 1
ATOM 642 C CA . ASN A 1 81 ? -10.367 7.771 17.624 1.00 94.94 81 ASN A CA 1
ATOM 643 C C . ASN A 1 81 ? -8.990 7.241 17.194 1.00 94.94 81 ASN A C 1
ATOM 645 O O . ASN A 1 81 ? -8.072 8.037 17.049 1.00 94.94 81 ASN A O 1
ATOM 649 N N . GLN A 1 82 ? -8.841 5.931 16.955 1.00 95.56 82 GLN A N 1
ATOM 650 C CA . GLN A 1 82 ? -7.609 5.379 16.380 1.00 95.56 82 GLN A CA 1
ATOM 651 C C . GLN A 1 82 ? -7.458 5.787 14.910 1.00 95.56 82 GLN A C 1
ATOM 653 O O . GLN A 1 82 ? -6.377 6.219 14.527 1.00 95.56 82 GLN A O 1
ATOM 658 N N . VAL A 1 83 ? -8.545 5.739 14.124 1.00 93.88 83 VAL A N 1
ATOM 659 C CA . VAL A 1 83 ? -8.556 6.216 12.725 1.00 93.88 83 VAL A CA 1
ATOM 660 C C . VAL A 1 83 ? -8.106 7.678 12.656 1.00 93.88 83 VAL A C 1
ATOM 662 O O . VAL A 1 83 ? -7.186 7.998 11.919 1.00 93.88 83 VAL A O 1
ATOM 665 N N . LYS A 1 84 ? -8.688 8.546 13.495 1.00 93.00 84 LYS A N 1
ATOM 666 C CA . LYS A 1 84 ? -8.383 9.988 13.589 1.00 93.00 84 LYS A CA 1
ATOM 667 C C . LYS A 1 84 ? -6.951 10.357 13.994 1.00 93.00 84 LYS A C 1
ATOM 669 O O . LYS A 1 84 ? -6.600 11.524 13.900 1.00 93.00 84 LYS A O 1
ATOM 674 N N . ILE A 1 85 ? -6.184 9.419 14.544 1.00 95.31 85 ILE A N 1
ATOM 675 C CA . ILE A 1 85 ? -4.765 9.622 14.884 1.00 95.31 85 ILE A CA 1
ATOM 676 C C . ILE A 1 85 ? -3.866 9.145 13.731 1.00 95.31 85 ILE A C 1
ATOM 678 O O . ILE A 1 85 ? -2.700 9.523 13.661 1.00 95.31 85 ILE A O 1
ATOM 682 N N . TRP A 1 86 ? -4.399 8.296 12.850 1.00 91.88 86 TRP A N 1
ATOM 683 C CA . TRP A 1 86 ? -3.666 7.644 11.768 1.00 91.88 86 TRP A CA 1
ATOM 684 C C . TRP A 1 86 ? -3.816 8.360 10.415 1.00 91.88 86 TRP A C 1
ATOM 686 O O . TRP A 1 86 ? -2.962 8.179 9.550 1.00 91.88 86 TRP A O 1
ATOM 696 N N . ILE A 1 87 ? -4.887 9.146 10.239 1.00 90.88 87 ILE A N 1
ATOM 697 C CA . ILE A 1 87 ? -5.200 9.955 9.046 1.00 90.88 87 ILE A CA 1
ATOM 698 C C . ILE A 1 87 ? -5.030 11.455 9.311 1.00 90.88 87 ILE A C 1
ATOM 700 O O . ILE A 1 87 ? -4.596 12.147 8.367 1.00 90.88 87 ILE A O 1
#

Organism: NCBI:txid230148

Radius of gyration: 29.99 Å; chains: 1; bounding box: 63×62×45 Å

InterPro domains:
  IPR036428 Pterin 4 alpha carbinolamine dehydratase superfamily [G3DSA:3.30.1360.20] (36-87)

Sequence (87 aa):
MSGLMFSARTSSSWPLGRLLRRSSAPLPPLRIDHAPNMSSDSHWLPPADRDQQVMGLRASGWVEVEERDAIFKELHFKTFNQVKIWI

Secondary structure (DSSP, 8-state):
--PPP-----------------------------------S-PPPPHHHHHHHHHHHHHTT-EE-TTSS-EE-----SSHHHHHHH-